Protein AF-A0A423UPH8-F1 (afdb_monomer)

Radius of gyration: 17.18 Å; Cα contacts (8 Å, |Δi|>4): 17; chains: 1; bounding box: 41×26×33 Å

Organism: Streptomyces globisporus (NCBI:txid1908)

InterPro domains:
  IPR019051 Trp biosynthesis associated, transmembrane protein, Oprn/Chp [PF09534] (1-42)

Structure (mmCIF, N/CA/C/O backbone):
data_AF-A0A423UPH8-F1
#
_entry.id   AF-A0A423UPH8-F1
#
loop_
_atom_site.group_PDB
_atom_site.id
_atom_site.type_symbol
_atom_site.label_atom_id
_atom_site.label_alt_id
_atom_site.label_comp_id
_atom_site.label_asym_id
_atom_site.label_entity_id
_atom_site.label_seq_id
_atom_site.pdbx_PDB_ins_code
_atom_site.Cartn_x
_atom_site.Cartn_y
_atom_site.Cartn_z
_atom_site.occupancy
_atom_site.B_iso_or_equiv
_atom_site.auth_seq_id
_atom_site.auth_comp_id
_atom_site.auth_asym_id
_atom_site.auth_atom_id
_atom_site.pdbx_PDB_model_num
ATOM 1 N N . PRO A 1 1 ? 27.419 -21.742 -22.987 1.00 59.28 1 PRO A N 1
ATOM 2 C CA . PRO A 1 1 ? 26.100 -22.252 -22.527 1.00 59.28 1 PRO A CA 1
ATOM 3 C C . PRO A 1 1 ? 25.123 -21.084 -22.326 1.00 59.28 1 PRO A C 1
ATOM 5 O O . PRO A 1 1 ? 25.442 -20.167 -21.578 1.00 59.28 1 PRO A O 1
ATOM 8 N N . ALA A 1 2 ? 23.996 -21.067 -23.044 1.00 55.38 2 ALA A N 1
ATOM 9 C CA . ALA A 1 2 ? 23.018 -19.980 -22.971 1.00 55.38 2 ALA A CA 1
ATOM 10 C C . ALA A 1 2 ? 22.173 -20.083 -21.686 1.00 55.38 2 ALA A C 1
ATOM 12 O O . ALA A 1 2 ? 21.495 -21.083 -21.463 1.00 55.38 2 ALA A O 1
ATOM 13 N N . MET A 1 3 ? 22.203 -19.036 -20.857 1.00 72.88 3 MET A N 1
ATOM 14 C CA . MET A 1 3 ? 21.389 -18.864 -19.641 1.00 72.88 3 MET A CA 1
ATOM 15 C C . MET A 1 3 ? 20.017 -18.231 -19.953 1.00 72.88 3 MET A C 1
ATOM 17 O O . MET A 1 3 ? 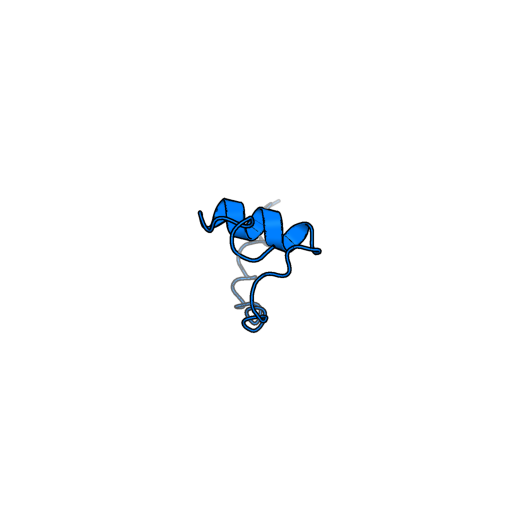19.488 -17.479 -19.142 1.00 72.88 3 MET A O 1
ATOM 21 N N . SER A 1 4 ? 19.442 -18.469 -21.138 1.00 66.00 4 SER A N 1
ATOM 22 C CA . SER A 1 4 ? 18.241 -17.741 -21.589 1.00 66.00 4 SER A CA 1
ATOM 23 C C . SER A 1 4 ? 17.109 -18.611 -22.137 1.00 66.00 4 SER A C 1
ATOM 25 O O . SER A 1 4 ? 16.210 -18.091 -22.766 1.00 66.00 4 SER A O 1
ATOM 27 N N . GLY A 1 5 ? 17.072 -19.920 -21.867 1.00 65.31 5 GLY A N 1
ATOM 28 C CA . GLY A 1 5 ? 15.965 -20.762 -22.359 1.00 65.31 5 GLY A CA 1
ATOM 29 C C . GLY A 1 5 ? 14.705 -20.764 -21.479 1.00 65.31 5 GLY A C 1
ATOM 30 O O . GLY A 1 5 ? 13.609 -21.031 -21.961 1.00 65.31 5 GLY A O 1
ATOM 31 N N . LYS A 1 6 ? 14.837 -20.494 -20.171 1.00 63.84 6 LYS A N 1
ATOM 32 C CA . LYS A 1 6 ? 13.744 -20.718 -19.203 1.00 63.84 6 LYS A CA 1
ATOM 33 C C . LYS A 1 6 ? 12.708 -19.590 -19.160 1.00 63.84 6 LYS A C 1
ATOM 35 O O . LYS A 1 6 ? 11.569 -19.840 -18.788 1.00 63.84 6 LYS A O 1
ATOM 40 N N . TYR A 1 7 ? 13.089 -18.365 -19.518 1.00 62.97 7 TYR A N 1
ATOM 41 C CA . TYR A 1 7 ? 12.217 -17.190 -19.382 1.00 62.97 7 TYR A CA 1
ATOM 42 C C . TYR A 1 7 ? 11.526 -16.782 -20.690 1.00 62.97 7 TYR A C 1
ATOM 44 O O . TYR A 1 7 ? 10.628 -15.950 -20.663 1.00 62.97 7 TYR A O 1
ATOM 52 N N . GLU A 1 8 ? 11.899 -17.380 -21.827 1.00 66.75 8 GLU A N 1
ATOM 53 C CA . GLU A 1 8 ? 11.381 -17.003 -23.151 1.00 66.75 8 GLU A CA 1
ATOM 54 C C . GLU A 1 8 ? 9.997 -17.601 -23.474 1.00 66.75 8 GLU A C 1
ATOM 56 O O . GLU A 1 8 ? 9.374 -17.183 -24.447 1.00 66.75 8 GLU A O 1
ATOM 61 N N . ARG A 1 9 ? 9.481 -18.562 -22.687 1.00 64.50 9 ARG A N 1
ATOM 62 C CA . ARG A 1 9 ? 8.238 -19.288 -23.035 1.00 64.50 9 ARG A CA 1
ATOM 63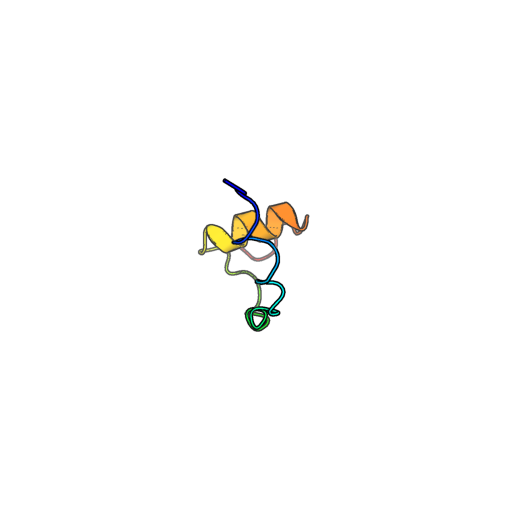 C C . ARG A 1 9 ? 7.144 -19.338 -21.967 1.00 64.50 9 ARG A C 1
ATOM 65 O O . ARG A 1 9 ? 6.034 -19.749 -22.284 1.00 64.50 9 ARG A O 1
ATOM 72 N N . ASP A 1 10 ? 7.347 -18.828 -20.759 1.00 60.78 10 ASP A N 1
ATOM 73 C CA . ASP A 1 10 ? 6.258 -18.792 -19.766 1.00 60.78 10 ASP A CA 1
ATOM 74 C C . ASP A 1 10 ? 5.313 -17.583 -19.954 1.00 60.78 10 ASP A C 1
ATOM 76 O O . ASP A 1 10 ? 4.712 -17.086 -19.008 1.00 60.78 10 ASP A O 1
ATOM 80 N N . GLY A 1 11 ? 5.109 -17.148 -21.204 1.00 63.41 11 GLY A N 1
ATOM 81 C CA . GLY A 1 11 ? 4.071 -16.197 -21.623 1.00 63.41 11 GLY A CA 1
ATOM 82 C C . GLY A 1 11 ? 2.655 -16.784 -21.612 1.00 63.41 11 GLY A C 1
ATOM 83 O O . GLY A 1 11 ? 1.771 -16.270 -22.291 1.00 63.41 11 GLY A O 1
ATOM 84 N N . THR A 1 12 ? 2.428 -17.872 -20.871 1.00 65.75 12 THR A N 1
ATOM 85 C CA . THR A 1 12 ? 1.082 -18.416 -20.685 1.00 65.75 12 THR A CA 1
ATOM 86 C C . THR A 1 12 ? 0.370 -17.517 -19.677 1.00 65.75 12 THR A C 1
ATOM 88 O O . THR A 1 12 ? 0.845 -17.419 -18.541 1.00 65.75 12 THR A O 1
ATOM 91 N N . PRO A 1 13 ? -0.749 -16.856 -20.028 1.00 63.12 13 PRO A N 1
ATOM 92 C CA . PRO A 1 13 ? -1.519 -16.099 -19.056 1.00 63.12 13 PRO A CA 1
ATOM 93 C C . PRO A 1 13 ? -1.965 -17.061 -17.957 1.00 63.12 13 PRO A C 1
ATOM 95 O O . PRO A 1 13 ? -2.797 -17.943 -18.177 1.00 63.12 13 PRO A O 1
ATOM 98 N N . ARG A 1 14 ? -1.371 -16.940 -16.769 1.00 69.06 14 ARG A N 1
ATOM 99 C CA . ARG A 1 14 ? -1.856 -17.663 -15.595 1.00 69.06 14 ARG A CA 1
ATOM 100 C C . ARG A 1 14 ? -3.279 -17.156 -15.352 1.00 69.06 14 ARG A C 1
ATOM 102 O O . ARG A 1 14 ? -3.446 -15.935 -15.342 1.00 69.06 14 ARG A O 1
ATOM 109 N N . PRO A 1 15 ? -4.293 -18.030 -15.194 1.00 67.19 15 PRO A N 1
ATOM 110 C CA . PRO A 1 15 ? -5.661 -17.580 -14.979 1.00 67.19 15 PRO A CA 1
ATOM 111 C C . PRO A 1 15 ? -5.657 -16.600 -13.808 1.00 67.19 15 PRO A C 1
ATOM 113 O O . PRO A 1 15 ? -5.252 -16.949 -12.694 1.00 67.19 15 PRO A O 1
ATOM 116 N N . GLY A 1 16 ? -6.003 -15.346 -14.110 1.00 68.69 16 GLY A N 1
ATOM 117 C CA . GLY A 1 16 ? -6.068 -14.279 -13.127 1.00 68.69 16 GLY A CA 1
ATOM 118 C C . GLY A 1 16 ? -6.974 -14.742 -12.002 1.00 68.69 16 GLY A C 1
ATOM 119 O O . GLY A 1 16 ? -8.076 -15.234 -12.245 1.00 68.69 16 GLY A O 1
ATOM 120 N N . LYS A 1 17 ? -6.469 -14.662 -10.770 1.00 66.38 17 LYS A N 1
ATOM 121 C CA . LYS A 1 17 ? -7.227 -15.009 -9.571 1.00 66.38 17 LYS A CA 1
ATOM 122 C C . LYS A 1 17 ? -8.552 -14.242 -9.648 1.00 66.38 17 LYS A C 1
ATOM 124 O O . LYS A 1 17 ? -8.513 -13.019 -9.747 1.00 66.38 17 LYS A O 1
ATOM 129 N N . ALA A 1 18 ? -9.676 -14.965 -9.676 1.00 66.38 18 ALA A N 1
ATOM 130 C CA . ALA A 1 18 ? -11.019 -14.388 -9.747 1.00 66.38 18 ALA A CA 1
ATOM 131 C C . ALA A 1 18 ? -11.144 -13.203 -8.771 1.00 66.38 18 ALA A C 1
ATOM 133 O O . ALA A 1 18 ? -10.526 -13.272 -7.697 1.00 66.38 18 ALA A O 1
ATOM 134 N N . PRO A 1 19 ? -11.888 -12.132 -9.119 1.00 57.50 19 PRO A N 1
ATOM 135 C CA . PRO A 1 19 ? -12.043 -10.982 -8.240 1.00 57.50 19 PRO A CA 1
ATOM 136 C C . PRO A 1 19 ? -12.659 -11.482 -6.938 1.00 57.50 19 PRO A C 1
ATOM 138 O O . PRO A 1 19 ? -13.816 -11.893 -6.885 1.00 57.50 19 PRO A O 1
ATOM 141 N N . ARG A 1 20 ? -11.822 -11.558 -5.902 1.00 60.75 20 ARG A N 1
ATOM 142 C CA . ARG A 1 20 ? -12.284 -11.871 -4.561 1.00 60.75 20 ARG A CA 1
ATOM 143 C C . ARG A 1 20 ? -13.030 -10.639 -4.077 1.00 60.75 20 ARG A C 1
ATOM 145 O O . ARG A 1 20 ? -12.576 -9.523 -4.316 1.00 60.75 20 ARG A O 1
ATOM 152 N N . THR A 1 21 ? -14.175 -10.919 -3.465 1.00 61.62 21 THR A N 1
ATOM 153 C CA . THR A 1 21 ? -14.919 -10.120 -2.490 1.00 61.62 21 THR A CA 1
ATOM 154 C C . THR A 1 21 ? -14.065 -9.051 -1.812 1.00 61.62 21 THR A C 1
ATOM 156 O O . THR A 1 21 ? -12.872 -9.283 -1.613 1.00 61.62 21 THR A O 1
ATOM 159 N N . ALA A 1 22 ? -14.702 -7.919 -1.483 1.00 67.62 22 ALA A N 1
ATOM 160 C CA . ALA A 1 22 ? -14.139 -6.760 -0.788 1.00 67.62 22 ALA A CA 1
ATOM 161 C C . ALA A 1 22 ? -12.975 -7.119 0.160 1.00 67.62 22 ALA A C 1
ATOM 163 O O . ALA A 1 22 ? -13.044 -8.154 0.833 1.00 67.62 22 ALA A O 1
ATOM 164 N N . PRO A 1 23 ? -11.895 -6.316 0.158 1.00 69.38 23 PRO A N 1
ATOM 165 C CA . PRO A 1 23 ? -10.688 -6.616 0.915 1.00 69.38 23 PRO A CA 1
ATOM 166 C C . PRO A 1 23 ? -11.027 -6.859 2.387 1.00 69.38 23 PRO A C 1
ATOM 168 O O . PRO A 1 23 ? -11.596 -6.006 3.053 1.00 69.38 23 PRO A O 1
ATOM 171 N N . ASP A 1 24 ? -10.680 -8.049 2.871 1.00 74.12 24 ASP A N 1
ATOM 172 C CA . ASP A 1 24 ? -10.881 -8.440 4.261 1.00 74.12 24 ASP A CA 1
ATOM 173 C C . ASP A 1 24 ? -9.835 -7.732 5.146 1.00 74.12 24 ASP A C 1
ATOM 175 O O . ASP A 1 24 ? -8.634 -7.976 4.952 1.00 74.12 24 ASP A O 1
ATOM 179 N N . PRO A 1 25 ? -10.244 -6.863 6.093 1.00 73.31 25 PRO A N 1
ATOM 180 C CA . PRO A 1 25 ? -9.314 -6.147 6.961 1.00 73.31 25 PRO A CA 1
ATOM 181 C C . PRO A 1 25 ? -8.571 -7.071 7.941 1.00 73.31 25 PRO A C 1
ATOM 183 O O . PRO A 1 25 ? -7.475 -6.718 8.379 1.00 73.31 25 PRO A O 1
ATOM 186 N N . ASP A 1 26 ? -9.087 -8.273 8.229 1.00 79.81 26 ASP A N 1
ATOM 1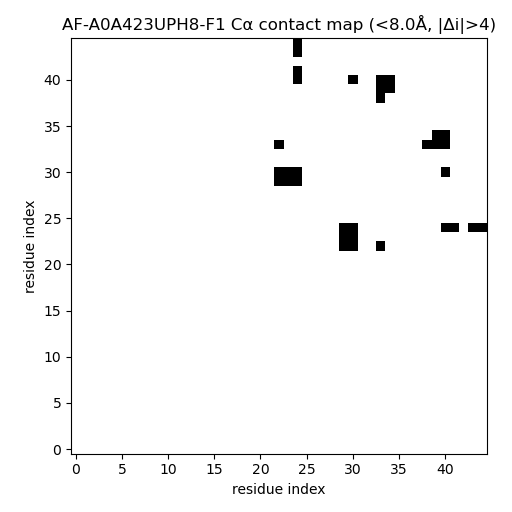87 C CA . ASP A 1 26 ? -8.427 -9.258 9.101 1.00 79.81 26 ASP A CA 1
ATOM 188 C C . ASP A 1 26 ? -7.323 -10.041 8.377 1.00 79.81 26 ASP A C 1
ATOM 190 O O . ASP A 1 26 ? -6.522 -10.760 8.990 1.00 79.81 26 ASP A O 1
ATOM 194 N N . ARG A 1 27 ? -7.238 -9.901 7.050 1.00 84.44 27 ARG A N 1
ATOM 195 C CA . ARG A 1 27 ? -6.240 -10.580 6.238 1.00 84.44 27 ARG A CA 1
ATOM 196 C C . ARG A 1 27 ? -5.057 -9.653 5.945 1.00 84.44 27 ARG A C 1
ATOM 198 O O . ARG A 1 27 ? -5.174 -8.749 5.111 1.00 84.44 27 ARG A O 1
ATOM 205 N N . PRO A 1 28 ? -3.857 -9.926 6.492 1.00 81.69 28 PRO A N 1
ATOM 206 C CA . PRO A 1 28 ? -2.704 -9.053 6.298 1.00 81.69 28 PRO A CA 1
ATOM 207 C C . PRO A 1 28 ? -2.342 -8.897 4.817 1.00 81.69 28 PRO A C 1
ATOM 209 O O . PRO A 1 28 ? -1.966 -7.815 4.390 1.00 81.69 28 PRO A O 1
ATOM 212 N N . GLU A 1 29 ? -2.520 -9.916 3.973 1.00 85.62 29 GLU A N 1
ATOM 213 C CA . GLU A 1 29 ? -2.204 -9.759 2.546 1.00 85.62 29 GLU A CA 1
ATOM 214 C C . GLU A 1 29 ? -3.161 -8.837 1.783 1.00 85.62 29 GLU A C 1
ATOM 216 O O . GLU A 1 29 ? -2.819 -8.417 0.676 1.00 85.62 29 GLU A O 1
ATOM 221 N N . ASP A 1 30 ? -4.363 -8.577 2.293 1.00 85.56 30 ASP A N 1
ATOM 222 C CA . ASP A 1 30 ? -5.324 -7.697 1.631 1.00 85.56 30 ASP A CA 1
ATOM 223 C C . ASP A 1 30 ? -5.161 -6.242 2.122 1.00 85.56 30 ASP A C 1
ATOM 225 O O . ASP A 1 30 ? -5.238 -5.336 1.292 1.00 85.56 30 ASP A O 1
ATOM 229 N N . LEU A 1 31 ? -4.718 -6.021 3.371 1.00 83.94 31 LEU A N 1
ATOM 230 C CA . LEU A 1 31 ? -4.256 -4.710 3.865 1.00 83.94 31 LEU A CA 1
ATOM 231 C C . LEU A 1 31 ? -3.114 -4.133 3.013 1.00 83.94 31 LEU A C 1
ATOM 233 O O . LEU A 1 31 ? -3.174 -2.994 2.559 1.00 83.94 31 LEU A O 1
A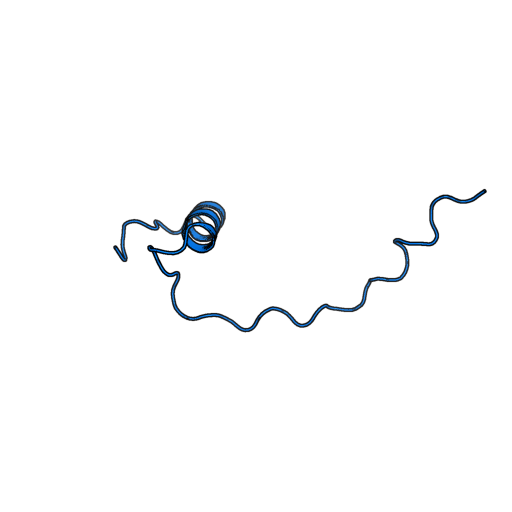TOM 237 N N . TRP A 1 32 ? -2.078 -4.930 2.734 1.00 85.50 32 TRP A N 1
ATOM 238 C CA . TRP A 1 32 ? -0.926 -4.455 1.956 1.00 85.50 32 TRP A CA 1
ATOM 239 C C . TRP A 1 32 ? -1.268 -4.236 0.477 1.00 85.50 32 TRP A C 1
ATOM 241 O O . TRP A 1 32 ? -0.695 -3.360 -0.164 1.00 85.50 32 TRP A O 1
ATOM 251 N N . LYS A 1 33 ? -2.237 -4.986 -0.067 1.00 87.00 33 LYS A N 1
ATOM 252 C CA . LYS A 1 33 ? -2.752 -4.752 -1.427 1.00 87.00 33 LYS A CA 1
ATOM 253 C C . LYS A 1 33 ? -3.619 -3.505 -1.524 1.00 87.00 33 LYS A C 1
ATOM 255 O O . LYS A 1 33 ? -3.602 -2.865 -2.569 1.00 87.00 33 LYS A O 1
ATOM 260 N N . ALA A 1 34 ? -4.396 -3.192 -0.487 1.00 86.88 34 ALA A N 1
ATOM 261 C CA . ALA A 1 34 ? -5.148 -1.943 -0.424 1.00 86.88 34 ALA A CA 1
ATOM 262 C C . ALA A 1 34 ? -4.183 -0.748 -0.404 1.00 86.88 34 ALA A C 1
ATOM 264 O O . ALA A 1 34 ? -4.330 0.165 -1.215 1.00 86.88 34 ALA A O 1
ATOM 265 N N . LEU A 1 35 ? -3.118 -0.833 0.406 1.00 84.25 35 LEU A N 1
ATOM 266 C CA . LEU A 1 35 ? -2.051 0.173 0.456 1.00 84.25 35 LEU A CA 1
ATOM 267 C C . LEU A 1 35 ? -1.349 0.366 -0.897 1.00 84.25 35 LEU A C 1
ATOM 269 O O . LEU A 1 35 ? -1.131 1.500 -1.310 1.00 84.25 35 LEU A O 1
ATOM 273 N N . ASP A 1 36 ? -1.046 -0.718 -1.614 1.00 87.12 36 ASP A N 1
ATOM 274 C CA . ASP A 1 36 ? -0.445 -0.661 -2.957 1.00 87.12 36 ASP A CA 1
ATOM 275 C C . ASP A 1 36 ? -1.388 -0.040 -4.009 1.00 87.12 36 ASP A C 1
ATOM 277 O O . ASP A 1 36 ? -0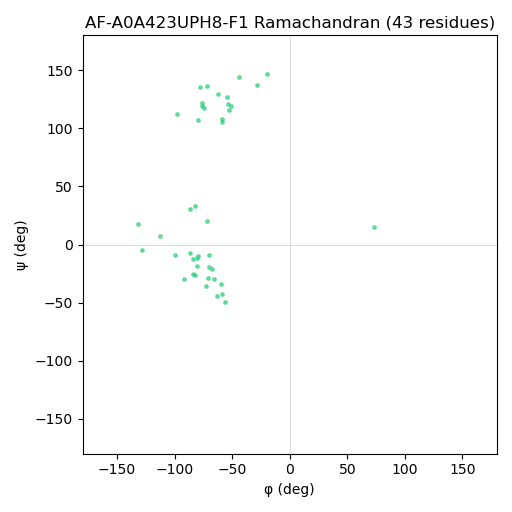.948 0.626 -4.944 1.00 87.12 36 ASP A O 1
ATOM 281 N N . ARG A 1 37 ? -2.707 -0.194 -3.830 1.00 84.94 37 ARG A N 1
ATOM 282 C CA . ARG A 1 37 ? -3.734 0.421 -4.686 1.00 84.94 37 ARG A CA 1
ATOM 283 C C . ARG A 1 37 ? -4.065 1.868 -4.294 1.00 84.94 37 ARG A C 1
ATOM 285 O O . ARG A 1 37 ? -4.721 2.565 -5.066 1.00 84.94 37 ARG A O 1
ATOM 292 N N . GLY A 1 38 ? -3.626 2.330 -3.123 1.00 87.06 38 GLY A N 1
ATOM 293 C CA . GLY A 1 38 ? -4.019 3.624 -2.557 1.00 87.06 38 GLY A CA 1
ATOM 294 C C . GLY A 1 38 ? -5.456 3.657 -2.018 1.00 87.06 38 GLY A C 1
ATOM 295 O O . GLY A 1 38 ? -6.003 4.736 -1.794 1.00 87.06 38 GLY A O 1
ATOM 296 N N . GLU A 1 39 ? -6.076 2.492 -1.819 1.00 83.06 39 GLU A N 1
ATOM 297 C CA . GLU A 1 39 ? -7.326 2.367 -1.067 1.00 83.06 39 GLU A CA 1
ATOM 298 C C . GLU A 1 39 ? -6.997 2.444 0.428 1.00 83.06 39 GLU A C 1
ATOM 300 O O . GLU A 1 39 ? -6.028 1.841 0.882 1.00 83.06 39 GLU A O 1
ATOM 305 N N . ASP A 1 40 ? -7.780 3.201 1.195 1.00 77.56 40 ASP A N 1
ATOM 306 C CA . ASP A 1 40 ? -7.591 3.335 2.640 1.00 77.56 40 ASP A CA 1
ATOM 307 C C . ASP A 1 40 ? -8.190 2.111 3.356 1.00 77.56 40 ASP A C 1
ATOM 309 O O . ASP A 1 40 ? -9.420 2.009 3.439 1.00 77.56 40 ASP A O 1
ATOM 313 N N . PRO A 1 41 ? -7.359 1.190 3.887 1.00 68.50 41 PRO A N 1
ATOM 31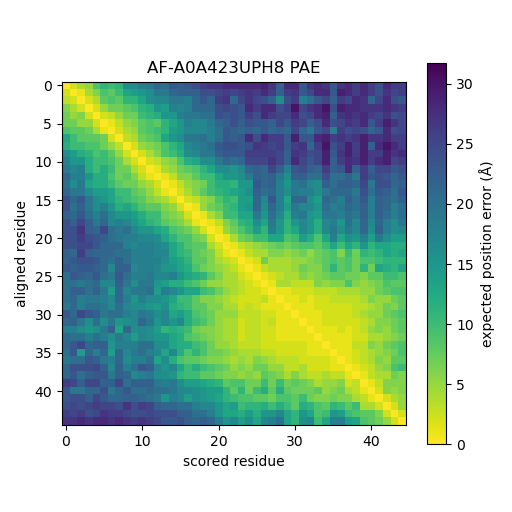4 C CA . PRO A 1 41 ? -7.848 -0.037 4.505 1.00 68.50 41 PRO A CA 1
ATOM 315 C C . PRO A 1 41 ? -8.567 0.207 5.838 1.00 68.50 41 PRO A 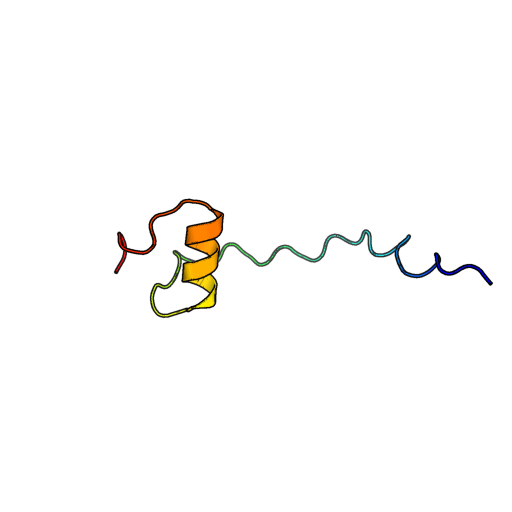C 1
ATOM 317 O O . PRO A 1 41 ? -9.160 -0.718 6.379 1.00 68.50 41 PRO A O 1
ATOM 320 N N . THR A 1 42 ? -8.529 1.429 6.384 1.00 70.38 42 THR A N 1
ATOM 321 C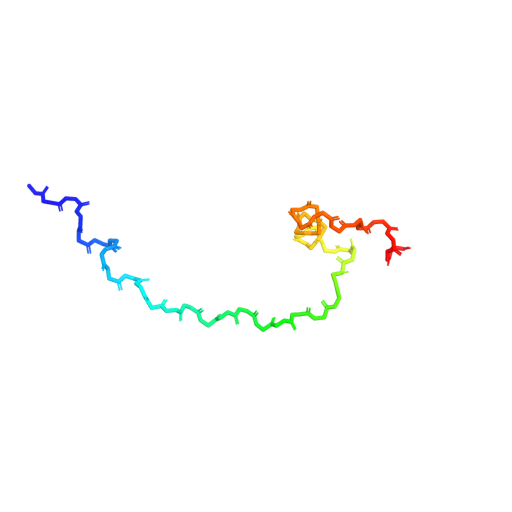 CA . THR A 1 42 ? -9.210 1.767 7.643 1.00 70.38 42 THR A CA 1
ATOM 322 C C . THR A 1 42 ? -10.666 2.185 7.463 1.00 70.38 42 THR A C 1
ATOM 324 O O . THR A 1 42 ? -11.374 2.343 8.453 1.00 70.38 42 THR A O 1
ATOM 327 N N . ARG A 1 43 ? -11.146 2.355 6.222 1.00 67.31 43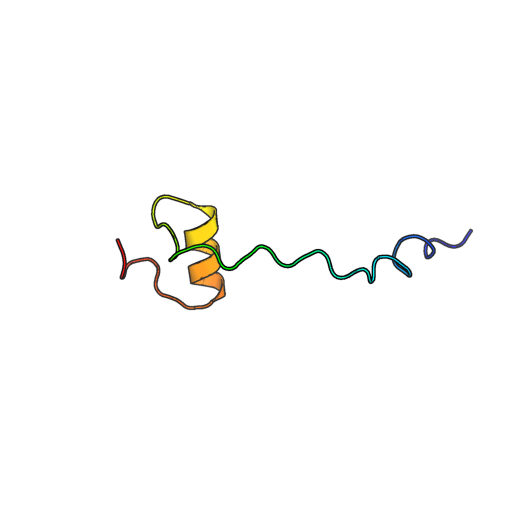 ARG A N 1
ATOM 328 C CA . ARG A 1 43 ? -12.540 2.756 5.967 1.00 67.31 43 ARG A CA 1
ATOM 329 C C . ARG A 1 43 ? -13.561 1.622 6.043 1.00 67.31 43 ARG A C 1
ATOM 331 O O . ARG A 1 43 ? -14.744 1.923 6.166 1.00 67.31 43 ARG A O 1
ATOM 338 N N . GLU A 1 44 ? -13.126 0.367 5.957 1.00 62.78 44 GLU A N 1
ATOM 339 C CA . GLU A 1 44 ? -14.005 -0.814 6.024 1.00 62.78 44 GLU A CA 1
ATOM 340 C C . GLU A 1 44 ? -13.789 -1.664 7.294 1.00 62.78 44 GLU A C 1
ATOM 342 O O . GLU A 1 44 ? -14.376 -2.738 7.407 1.00 62.78 44 GLU A O 1
ATOM 347 N N . ALA A 1 45 ? -12.968 -1.177 8.238 1.00 55.16 45 ALA A N 1
ATOM 348 C CA . ALA A 1 45 ? -12.749 -1.778 9.558 1.00 55.16 45 ALA A CA 1
ATOM 349 C C . ALA A 1 45 ? -13.821 -1.362 10.582 1.00 55.16 45 ALA A C 1
ATOM 351 O O . ALA A 1 45 ? -14.285 -0.198 10.524 1.00 55.16 45 ALA A O 1
#

Secondary structure (DSSP, 8-state):
--S-SSSSS-----------SS--TT-HHHHHHHHHHT--TTS--

Foldseek 3Di:
DDPPPPPPPPPPPDPPDPPDDDQDLVDPVSCVVCVVVVHDSVVVD

pLDDT: mean 71.57, std 9.92, range [55.16, 87.12]

Sequence (45 aa):
PAMSGKYERDGTPRPGKAPRTAPDPDRPEDLWKALDRGEDPTREA

Solvent-accessible surface area (backbone atoms only — not comparable to full-atom values): 3201 Å² total; per-residue (Å²): 136,84,95,63,76,81,78,77,67,72,82,64,82,70,81,72,78,71,89,70,73,80,75,48,70,90,36,70,76,36,42,57,50,26,56,76,69,70,46,71,59,73,78,84,103

Mean predicted aligned error: 13.71 Å